Protein AF-A0AAU2MHF4-F1 (afdb_monomer_lite)

Foldseek 3Di:
DDDPDPDDDDPDFQWDAWDADPVRQKMKTKGLADPPDDDHHVGNRVQKIWIWIAGPVPRDIDTFDMAGHDDPPQFFNWYADPVRFWIWTWHADPVPRDIDIDITGDDDPPPPD

Secondary structure (DSSP, 8-state):
--------PPSPP-EEEEEE-TTSSEEEEEESB-TTS--BTTBT-TTEEEEEEEETTT--EEEEEEEE--STT-----EE-TTSSEEEEEEE-TTT--EEEEEEEPPP-----

Structure (mmCIF, N/CA/C/O backbone):
data_AF-A0AAU2MHF4-F1
#
_entry.id   AF-A0AAU2MHF4-F1
#
loop_
_atom_site.group_PDB
_atom_site.id
_atom_site.type_symbol
_atom_site.label_atom_id
_atom_site.label_alt_id
_atom_site.label_comp_id
_atom_site.label_asym_id
_atom_site.label_entity_id
_atom_site.label_seq_id
_atom_site.pdbx_PDB_ins_code
_atom_site.Cartn_x
_atom_site.Cartn_y
_atom_site.Cartn_z
_atom_site.occupancy
_atom_site.B_iso_or_equiv
_atom_site.auth_seq_id
_atom_site.auth_comp_id
_atom_site.auth_asym_id
_atom_site.auth_atom_id
_atom_site.pdbx_PDB_model_num
ATOM 1 N N . MET A 1 1 ? -30.461 14.039 1.805 1.00 40.91 1 MET A N 1
ATOM 2 C CA . MET A 1 1 ? -29.172 13.888 2.509 1.00 40.91 1 MET A CA 1
ATOM 3 C C . MET A 1 1 ? -28.192 14.809 1.807 1.00 40.91 1 MET A C 1
ATOM 5 O O . MET A 1 1 ? -27.867 14.553 0.657 1.00 40.91 1 MET A O 1
ATOM 9 N N . THR A 1 2 ? -27.852 15.943 2.414 1.00 45.88 2 THR A N 1
ATOM 10 C CA . THR A 1 2 ? -27.056 16.998 1.768 1.00 45.88 2 THR A CA 1
ATOM 11 C C . THR A 1 2 ? -25.727 17.078 2.500 1.00 45.88 2 THR A C 1
ATOM 13 O O . THR A 1 2 ? -25.697 17.377 3.689 1.00 45.88 2 THR A O 1
ATOM 16 N N . TRP A 1 3 ? -24.639 16.736 1.815 1.00 45.78 3 TRP A N 1
ATOM 17 C CA . TRP A 1 3 ? -23.293 16.787 2.374 1.00 45.78 3 TRP A CA 1
ATOM 18 C C . TRP A 1 3 ? -22.798 18.238 2.307 1.00 45.78 3 TRP A C 1
ATOM 20 O O . TRP A 1 3 ? -22.541 18.758 1.225 1.00 45.78 3 TRP A O 1
ATOM 30 N N . THR A 1 4 ? -22.756 18.927 3.449 1.00 61.34 4 THR A N 1
ATOM 31 C CA . THR A 1 4 ? -22.432 20.366 3.548 1.00 61.34 4 THR A CA 1
ATOM 32 C C . THR A 1 4 ? -21.004 20.645 4.025 1.00 61.34 4 THR A C 1
ATOM 34 O O . THR A 1 4 ? -20.606 21.802 4.146 1.00 61.34 4 THR A O 1
ATOM 37 N N . GLY A 1 5 ? -20.201 19.612 4.277 1.00 47.19 5 GLY A N 1
ATOM 38 C CA . GLY A 1 5 ? -18.844 19.764 4.795 1.00 47.19 5 GLY A CA 1
ATOM 39 C C . GLY A 1 5 ? -17.815 19.930 3.686 1.00 47.19 5 GLY A C 1
ATOM 40 O O . GLY A 1 5 ? -17.230 18.951 3.250 1.00 47.19 5 GLY A O 1
ATOM 41 N N . ARG A 1 6 ? -17.525 21.154 3.238 1.00 52.25 6 ARG A N 1
ATOM 42 C CA . ARG A 1 6 ? -16.357 21.374 2.371 1.00 52.25 6 ARG A CA 1
ATOM 43 C C . ARG A 1 6 ? -15.092 21.237 3.223 1.00 52.25 6 ARG A C 1
ATOM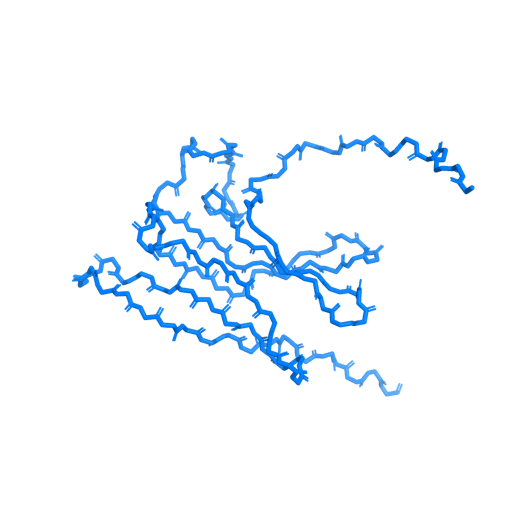 45 O O . ARG A 1 6 ? -14.696 22.177 3.903 1.00 52.25 6 ARG A O 1
ATOM 52 N N . VAL A 1 7 ? -14.481 20.055 3.220 1.00 6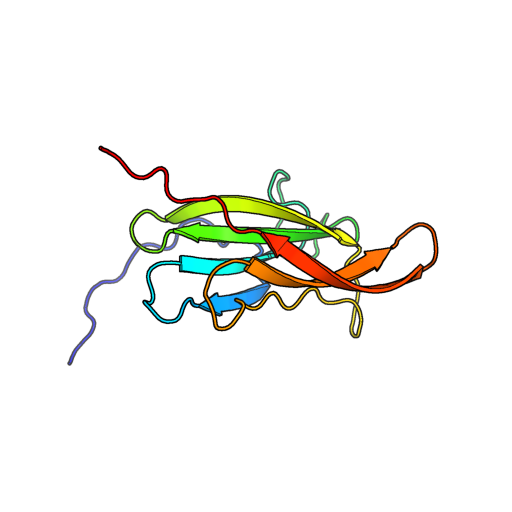0.41 7 VAL A N 1
ATOM 53 C CA . VAL A 1 7 ? -13.167 19.855 3.841 1.00 60.41 7 VAL A CA 1
ATOM 54 C C . VAL A 1 7 ? -12.128 20.486 2.921 1.00 60.41 7 VAL A C 1
ATOM 56 O O . VAL A 1 7 ? -12.094 20.190 1.725 1.00 60.41 7 VAL A O 1
ATOM 59 N N . GLN A 1 8 ? -11.304 21.388 3.452 1.00 43.47 8 GLN A N 1
ATOM 60 C CA . GLN A 1 8 ? -10.180 21.923 2.696 1.00 43.47 8 GLN A CA 1
ATOM 61 C C . GLN A 1 8 ? -9.202 20.779 2.434 1.00 43.47 8 GLN A C 1
ATOM 63 O O . GLN A 1 8 ? -8.587 20.256 3.362 1.00 43.47 8 GLN A O 1
ATOM 68 N N . ALA A 1 9 ? -9.098 20.359 1.173 1.00 54.97 9 ALA A N 1
ATOM 69 C CA . ALA A 1 9 ? -8.155 19.327 0.786 1.00 54.97 9 ALA A CA 1
ATOM 70 C C . ALA A 1 9 ? -6.737 19.820 1.099 1.00 54.97 9 ALA A C 1
ATOM 72 O O . ALA A 1 9 ? -6.314 20.878 0.625 1.00 54.97 9 ALA A O 1
ATOM 73 N N . GLY A 1 10 ? -6.005 19.049 1.904 1.00 57.59 10 GLY A N 1
ATOM 74 C CA . GLY A 1 10 ? -4.559 19.195 2.000 1.00 57.59 10 GLY A CA 1
ATOM 75 C C . GLY A 1 10 ? -3.903 18.991 0.626 1.00 57.59 10 GLY A C 1
ATOM 76 O O . GLY A 1 10 ? -4.572 18.623 -0.344 1.00 57.59 10 GLY A O 1
ATOM 77 N N . PRO A 1 11 ? -2.586 19.216 0.503 1.00 64.31 11 PRO A N 1
ATOM 78 C CA . PRO A 1 11 ? -1.885 18.963 -0.751 1.00 64.31 11 PRO A CA 1
ATOM 79 C C . PRO A 1 11 ? -2.189 17.547 -1.260 1.00 64.31 11 PRO A C 1
ATOM 81 O O . PRO A 1 11 ? -1.963 16.576 -0.538 1.00 64.31 11 PRO A O 1
ATOM 84 N N . ALA A 1 12 ? -2.685 17.452 -2.502 1.00 65.69 12 ALA A N 1
ATOM 85 C CA . ALA A 1 12 ? -3.032 16.178 -3.130 1.00 65.69 12 ALA A CA 1
ATOM 86 C C . ALA A 1 12 ? -1.848 15.208 -3.036 1.00 65.69 12 ALA A C 1
ATOM 88 O O . ALA A 1 12 ? -0.723 15.579 -3.391 1.00 65.69 12 ALA A O 1
ATOM 89 N N . ARG A 1 13 ? -2.109 14.017 -2.495 1.00 75.88 13 ARG A N 1
ATOM 90 C CA . ARG A 1 13 ? -1.136 12.933 -2.348 1.00 75.88 13 ARG A CA 1
ATOM 91 C C . ARG A 1 13 ? -1.092 12.114 -3.641 1.00 75.88 13 ARG A C 1
ATOM 93 O O . ARG A 1 13 ? -2.095 12.090 -4.353 1.00 75.88 13 ARG A O 1
ATOM 100 N N . PRO A 1 14 ? 0.034 11.461 -3.957 1.00 82.31 14 PRO A N 1
ATOM 101 C CA . PRO A 1 14 ? 0.205 10.706 -5.197 1.00 82.31 14 PRO A CA 1
ATOM 102 C C . PRO A 1 14 ? -0.555 9.362 -5.221 1.00 82.31 14 PRO A C 1
ATOM 104 O O . PRO A 1 14 ? -0.131 8.450 -5.923 1.00 82.31 14 PRO A O 1
ATOM 107 N N . ASP A 1 15 ? -1.649 9.218 -4.469 1.00 89.50 15 ASP A N 1
ATOM 108 C CA . ASP A 1 15 ? -2.448 7.987 -4.391 1.00 89.50 15 ASP A CA 1
ATOM 109 C C . ASP A 1 15 ? -3.138 7.721 -5.740 1.00 89.50 15 ASP A C 1
ATOM 111 O O . ASP A 1 15 ? -3.672 8.653 -6.351 1.00 89.50 15 ASP A O 1
ATOM 115 N N . ARG A 1 16 ? -3.123 6.472 -6.223 1.00 87.94 16 ARG A N 1
ATOM 116 C CA . ARG A 1 16 ? -3.603 6.136 -7.575 1.00 87.94 16 ARG A CA 1
ATOM 117 C C . ARG A 1 16 ? -4.813 5.213 -7.573 1.00 87.94 16 ARG A C 1
ATOM 119 O O . ARG A 1 16 ? -5.855 5.574 -8.117 1.00 87.94 16 ARG A O 1
ATOM 126 N N . HIS A 1 17 ? -4.671 4.040 -6.979 1.00 94.44 17 HIS A N 1
ATOM 127 C CA . HIS A 1 17 ? -5.730 3.068 -6.764 1.00 94.44 17 HIS A CA 1
ATOM 128 C C . HIS A 1 17 ? -5.948 2.903 -5.268 1.00 94.44 17 HIS A C 1
ATOM 130 O O . HIS A 1 17 ? -5.060 3.157 -4.451 1.00 94.44 17 HIS A O 1
ATOM 136 N N . CYS A 1 18 ? -7.149 2.473 -4.908 1.00 96.88 18 CYS A N 1
ATOM 137 C CA . CYS A 1 18 ? -7.476 2.182 -3.530 1.00 96.88 18 CYS A CA 1
ATOM 138 C C . CYS A 1 18 ? -8.405 0.981 -3.411 1.00 96.88 18 CYS A C 1
ATOM 140 O O . CYS A 1 18 ? -9.167 0.669 -4.328 1.00 96.88 18 CYS A O 1
ATOM 142 N N . ASP A 1 19 ? -8.352 0.366 -2.238 1.00 98.50 19 ASP A N 1
ATOM 143 C CA . ASP A 1 19 ? -9.375 -0.528 -1.717 1.00 98.50 19 ASP A CA 1
ATOM 144 C C . ASP A 1 19 ? -9.711 -0.110 -0.277 1.00 98.50 19 ASP A C 1
ATOM 146 O O . ASP A 1 19 ? -8.910 0.540 0.404 1.00 98.50 19 ASP A O 1
ATOM 150 N N . ILE A 1 20 ? -10.913 -0.441 0.185 1.00 98.25 20 ILE A N 1
ATOM 151 C CA . ILE A 1 20 ? -11.430 -0.049 1.500 1.00 98.25 20 ILE A CA 1
ATOM 152 C C . ILE A 1 20 ? -11.788 -1.316 2.274 1.00 98.25 20 ILE A C 1
ATOM 154 O O . ILE A 1 20 ? -12.433 -2.221 1.747 1.00 98.25 20 ILE A O 1
ATOM 158 N N . SER A 1 21 ? -11.383 -1.384 3.543 1.00 97.50 21 SER A N 1
ATOM 159 C CA . SER A 1 21 ? -11.699 -2.522 4.404 1.00 97.50 21 SER A CA 1
ATOM 160 C C . SER A 1 21 ? -13.213 -2.690 4.553 1.00 97.50 21 SER A C 1
ATOM 162 O O . SER A 1 21 ? -13.980 -1.729 4.491 1.00 97.50 21 SER A O 1
ATOM 164 N N . ARG A 1 22 ? -13.671 -3.923 4.803 1.00 96.00 22 ARG A N 1
ATOM 165 C CA . ARG A 1 22 ? -15.109 -4.241 4.924 1.00 96.00 22 ARG A CA 1
ATOM 166 C C . ARG A 1 22 ? -15.841 -3.386 5.967 1.00 96.00 22 ARG A C 1
ATOM 168 O O . ARG A 1 22 ? -17.023 -3.107 5.802 1.00 96.00 22 ARG A O 1
ATOM 175 N N . ASP A 1 23 ? -15.157 -3.009 7.042 1.00 94.88 23 ASP A N 1
ATOM 176 C CA . ASP A 1 23 ? -15.690 -2.166 8.117 1.00 94.88 23 ASP A CA 1
ATOM 177 C C . ASP A 1 23 ? -15.521 -0.656 7.863 1.00 94.88 23 ASP A C 1
ATOM 179 O O . ASP A 1 23 ? -15.944 0.155 8.686 1.00 94.88 23 ASP A O 1
ATOM 183 N N . GLY A 1 24 ? -14.896 -0.271 6.747 1.00 96.06 24 GLY A N 1
ATOM 184 C CA . GLY A 1 24 ? -14.649 1.114 6.354 1.00 96.06 24 GLY A CA 1
ATOM 185 C C . GLY A 1 24 ? -13.620 1.856 7.209 1.00 96.06 24 GLY A C 1
ATOM 186 O O . GLY A 1 24 ? -13.434 3.056 7.015 1.00 96.06 24 GLY A O 1
ATOM 187 N N . ARG A 1 25 ? -12.957 1.187 8.162 1.00 95.81 25 ARG A N 1
ATOM 188 C CA . ARG A 1 25 ? -12.010 1.835 9.087 1.00 95.81 25 ARG A CA 1
ATOM 189 C C . ARG A 1 25 ? -10.639 2.068 8.475 1.00 95.81 25 ARG A C 1
ATOM 191 O O . ARG A 1 25 ? -9.894 2.920 8.955 1.00 95.81 25 ARG A O 1
ATOM 198 N N . ARG A 1 26 ? -10.297 1.317 7.431 1.00 97.25 26 ARG A N 1
ATOM 199 C CA . ARG A 1 26 ? -8.996 1.371 6.772 1.00 97.25 26 ARG A CA 1
ATOM 200 C C . ARG A 1 26 ? -9.177 1.477 5.265 1.00 97.25 26 ARG A C 1
ATOM 202 O O . ARG A 1 26 ? -10.087 0.880 4.696 1.00 97.25 26 ARG A O 1
ATOM 209 N N . ALA A 1 27 ? -8.270 2.187 4.615 1.00 98.06 27 ALA A N 1
ATOM 210 C CA . ALA A 1 27 ? -8.048 2.070 3.182 1.00 98.06 27 ALA A CA 1
ATOM 211 C C . ALA A 1 27 ? -6.628 1.570 2.934 1.00 98.06 27 ALA A C 1
ATOM 213 O O . ALA A 1 27 ? -5.737 1.770 3.759 1.00 98.06 27 ALA A O 1
ATOM 214 N N . VAL A 1 28 ? -6.411 0.925 1.799 1.00 98.38 28 VAL A N 1
ATOM 215 C CA . VAL A 1 28 ? -5.073 0.687 1.269 1.00 98.38 28 VAL A CA 1
ATOM 216 C C . VAL A 1 28 ? -4.969 1.359 -0.085 1.00 98.38 28 VAL A C 1
ATOM 218 O O . VAL A 1 28 ? -5.926 1.349 -0.856 1.00 98.38 28 VAL A O 1
ATOM 221 N N . VAL A 1 29 ? -3.828 1.981 -0.351 1.00 97.12 29 VAL A N 1
ATOM 222 C CA . VAL A 1 29 ? -3.557 2.678 -1.609 1.00 97.12 29 VAL A CA 1
ATOM 223 C C . VAL A 1 29 ? -2.209 2.266 -2.171 1.00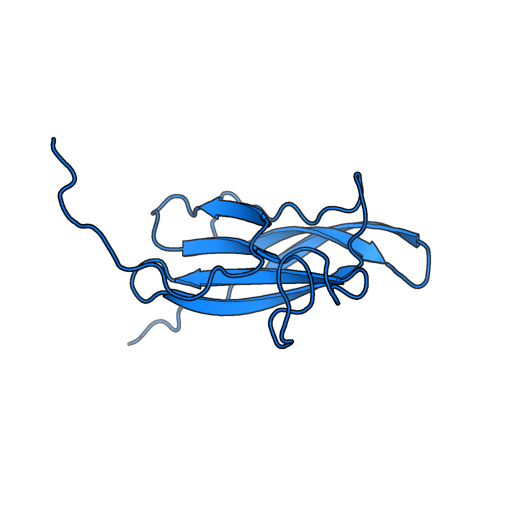 97.12 29 VAL A C 1
ATOM 225 O O . VAL A 1 29 ? -1.324 1.858 -1.416 1.00 97.12 29 VAL A O 1
ATOM 228 N N . ASP A 1 30 ? -2.055 2.398 -3.485 1.00 95.19 30 ASP A N 1
ATOM 229 C CA . ASP A 1 30 ? -0.747 2.466 -4.129 1.00 95.19 30 ASP A CA 1
ATOM 230 C C . ASP A 1 30 ? -0.399 3.914 -4.496 1.00 95.19 30 ASP A C 1
ATOM 232 O O . ASP A 1 30 ? -1.270 4.743 -4.788 1.00 95.19 30 ASP A O 1
ATOM 236 N N . THR A 1 31 ? 0.889 4.240 -4.447 1.00 92.75 31 THR A N 1
ATOM 237 C CA . THR A 1 31 ? 1.388 5.595 -4.709 1.00 92.75 31 THR A CA 1
ATOM 238 C C . THR A 1 31 ? 2.048 5.711 -6.080 1.00 92.75 31 THR A C 1
ATOM 240 O O . THR A 1 31 ? 2.607 4.759 -6.620 1.00 92.75 31 THR A O 1
ATOM 243 N N . THR A 1 32 ? 2.026 6.907 -6.655 1.00 87.81 32 THR A N 1
ATOM 244 C CA . THR A 1 32 ? 2.881 7.287 -7.784 1.00 87.81 32 THR A CA 1
ATOM 245 C C . THR A 1 32 ? 4.204 7.818 -7.231 1.00 87.81 32 THR A C 1
ATOM 247 O O . THR A 1 32 ? 4.324 8.996 -6.910 1.00 87.81 32 THR A O 1
ATOM 250 N N . GLY A 1 33 ? 5.173 6.914 -7.051 1.00 87.75 33 GLY A N 1
ATOM 251 C CA . GLY A 1 33 ? 6.474 7.191 -6.439 1.00 87.75 33 GLY A CA 1
ATOM 252 C C . GLY A 1 33 ? 6.598 6.773 -4.969 1.00 87.75 33 GLY A C 1
ATOM 253 O O . GLY A 1 33 ? 5.616 6.336 -4.364 1.00 87.75 33 GLY A O 1
ATOM 254 N N . PRO A 1 34 ? 7.799 6.910 -4.378 1.00 89.12 34 PRO A N 1
ATOM 255 C CA . PRO A 1 34 ? 8.045 6.615 -2.967 1.00 89.12 34 PRO A CA 1
ATOM 256 C C . PRO A 1 34 ? 7.167 7.463 -2.029 1.00 89.12 34 PRO A C 1
ATOM 258 O O . PRO A 1 34 ? 7.085 8.681 -2.174 1.00 89.12 34 PRO A O 1
ATOM 261 N N . PHE A 1 35 ? 6.541 6.834 -1.034 1.00 86.81 35 PHE A N 1
ATOM 262 C CA . PHE A 1 35 ? 5.695 7.473 -0.018 1.00 86.81 35 PHE A CA 1
ATOM 263 C C . PHE A 1 35 ? 6.450 8.511 0.828 1.00 86.81 35 PHE A C 1
ATOM 265 O O . PHE A 1 35 ? 5.863 9.490 1.290 1.00 86.81 35 PHE A O 1
ATOM 272 N N . ASP A 1 36 ? 7.746 8.289 1.032 1.00 87.50 36 ASP A N 1
ATOM 273 C CA . ASP A 1 36 ? 8.652 9.105 1.839 1.00 87.50 36 ASP A CA 1
ATOM 274 C C . ASP A 1 36 ? 9.420 10.165 1.030 1.00 87.50 36 ASP A C 1
ATOM 276 O O . ASP A 1 36 ? 10.231 10.898 1.598 1.00 87.50 36 ASP A O 1
ATOM 280 N N . ALA A 1 37 ? 9.150 10.290 -0.274 1.00 82.69 37 ALA A N 1
ATOM 281 C CA . ALA A 1 37 ? 9.773 11.282 -1.143 1.00 82.69 37 ALA A CA 1
ATOM 282 C C . ALA A 1 37 ? 8.782 12.382 -1.570 1.00 82.69 37 ALA A C 1
ATOM 284 O O . ALA A 1 37 ? 7.579 12.138 -1.711 1.00 82.69 37 ALA A O 1
ATOM 285 N N . PRO A 1 38 ? 9.259 13.620 -1.800 1.00 73.44 38 PRO A N 1
ATOM 286 C CA . PRO A 1 38 ? 8.450 14.627 -2.468 1.00 73.44 38 PRO A CA 1
ATOM 287 C C . PRO A 1 38 ? 8.143 14.182 -3.904 1.00 73.44 38 PRO A C 1
ATOM 289 O O . PRO A 1 38 ? 9.004 13.651 -4.594 1.00 73.44 38 PRO A O 1
ATOM 292 N N . GLY A 1 39 ? 6.920 14.436 -4.363 1.00 68.69 39 GLY A N 1
ATOM 293 C CA . GLY A 1 39 ? 6.490 14.094 -5.716 1.00 68.69 39 GLY A CA 1
ATOM 294 C C . GLY A 1 39 ? 5.002 14.365 -5.919 1.00 68.69 39 GLY A C 1
ATOM 295 O O . GLY A 1 39 ? 4.234 14.491 -4.957 1.00 68.69 39 GLY A O 1
ATOM 296 N N . ARG A 1 40 ? 4.585 14.505 -7.180 1.00 67.44 40 ARG A N 1
ATOM 297 C CA . ARG A 1 40 ? 3.173 14.601 -7.578 1.00 67.44 40 ARG A CA 1
ATOM 298 C C . ARG A 1 40 ? 2.963 13.835 -8.878 1.00 67.44 40 ARG A C 1
ATOM 300 O O . ARG A 1 40 ? 3.542 14.174 -9.907 1.00 67.44 40 ARG A O 1
ATOM 307 N N . GLY A 1 41 ? 2.085 12.837 -8.851 1.00 71.00 41 GLY A N 1
ATOM 308 C CA . GLY A 1 41 ? 1.918 11.961 -10.008 1.00 71.00 41 GLY A CA 1
ATOM 309 C C . GLY A 1 41 ? 3.234 11.252 -10.343 1.00 71.00 41 GLY A C 1
ATOM 310 O O . GLY A 1 41 ? 4.030 10.957 -9.464 1.00 71.00 41 GLY A O 1
ATOM 311 N N . TRP A 1 42 ? 3.494 11.013 -11.626 1.00 70.38 42 TRP A N 1
ATOM 312 C CA . TRP A 1 42 ? 4.692 10.288 -12.076 1.00 70.38 42 TRP A CA 1
ATOM 313 C C . TRP A 1 42 ? 5.993 11.096 -12.058 1.00 70.38 42 TRP A C 1
ATOM 315 O O . TRP A 1 42 ? 7.048 10.564 -12.403 1.00 70.38 42 TRP A O 1
ATOM 325 N N . GLN A 1 43 ? 5.930 12.374 -11.686 1.00 70.38 43 GLN A N 1
ATOM 326 C CA . GLN A 1 43 ? 7.116 13.213 -11.547 1.00 70.38 43 GLN A CA 1
ATOM 327 C C . GLN A 1 43 ? 7.962 12.662 -10.397 1.00 70.38 43 GLN A C 1
ATOM 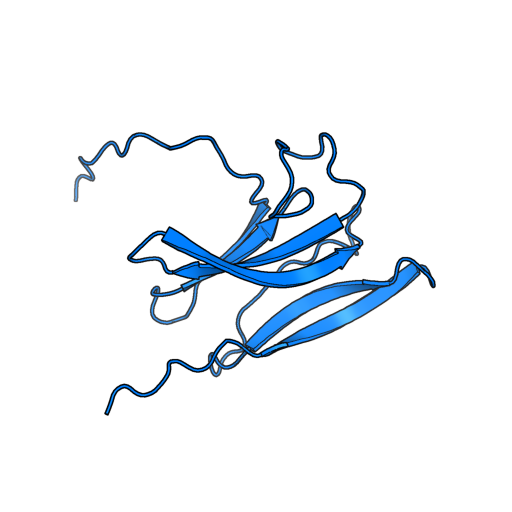329 O O . GLN A 1 43 ? 7.458 12.518 -9.286 1.00 70.38 43 GLN A O 1
ATOM 334 N N . ASP A 1 44 ? 9.214 12.309 -10.694 1.00 68.69 44 ASP A N 1
ATOM 335 C CA . ASP A 1 44 ? 10.177 11.726 -9.748 1.00 68.69 44 ASP A CA 1
ATOM 336 C C . ASP A 1 44 ? 9.747 10.383 -9.126 1.00 68.69 44 ASP A C 1
ATOM 338 O O . ASP A 1 44 ? 10.290 9.949 -8.113 1.00 68.69 44 ASP A O 1
ATOM 342 N N . ALA A 1 45 ? 8.812 9.666 -9.762 1.00 75.06 45 ALA A N 1
ATOM 343 C CA . ALA A 1 45 ? 8.289 8.409 -9.226 1.00 75.06 45 ALA A CA 1
ATOM 344 C C . ALA A 1 45 ? 9.308 7.253 -9.218 1.00 75.06 45 ALA A C 1
ATOM 346 O O . ALA A 1 45 ? 9.075 6.238 -8.569 1.00 75.06 45 ALA A O 1
ATOM 347 N N . GLY A 1 46 ? 10.418 7.372 -9.956 1.00 80.38 46 GLY A N 1
ATOM 348 C CA . GLY A 1 46 ? 11.51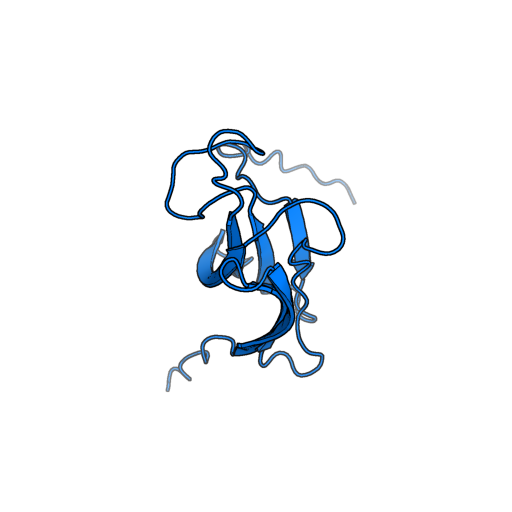6 6.399 -9.928 1.00 80.38 46 GLY A CA 1
ATOM 349 C C . GLY A 1 46 ? 11.132 4.969 -10.329 1.00 80.38 46 GLY A C 1
ATOM 350 O O . GLY A 1 46 ? 11.858 4.050 -9.975 1.00 80.38 46 GLY A O 1
ATOM 351 N N . GLN A 1 47 ? 10.005 4.783 -11.034 1.00 87.31 47 GLN A N 1
ATOM 352 C CA . GLN A 1 47 ? 9.389 3.472 -11.311 1.00 87.31 47 GLN A CA 1
ATOM 353 C C . GLN A 1 47 ? 9.106 2.659 -10.040 1.00 87.31 47 GLN A C 1
ATOM 355 O O . GLN A 1 47 ? 9.227 1.439 -10.011 1.00 87.31 47 GLN A O 1
ATOM 360 N N . VAL A 1 48 ? 8.730 3.349 -8.967 1.00 90.50 48 VAL A N 1
ATOM 361 C CA . VAL A 1 48 ? 8.417 2.752 -7.672 1.00 90.50 48 VAL A CA 1
ATOM 362 C C . VAL A 1 48 ? 6.998 3.119 -7.266 1.00 90.50 48 VAL A C 1
ATOM 364 O O . VAL A 1 48 ? 6.498 4.209 -7.551 1.00 90.50 48 VAL A O 1
ATOM 367 N N . SER A 1 49 ? 6.356 2.195 -6.564 1.00 93.12 49 SER A N 1
ATOM 368 C CA . SER A 1 49 ? 5.100 2.427 -5.874 1.00 93.12 49 SER A CA 1
ATOM 369 C C . SER A 1 49 ? 5.145 1.789 -4.493 1.00 93.12 49 SER A C 1
ATOM 371 O O . SER A 1 49 ? 5.666 0.682 -4.324 1.00 93.12 49 SER A O 1
ATOM 373 N N . ASP A 1 50 ? 4.588 2.488 -3.512 1.00 94.88 50 ASP A N 1
ATOM 374 C CA . ASP A 1 50 ? 4.421 1.971 -2.165 1.00 94.88 50 ASP A CA 1
ATOM 375 C C . ASP A 1 50 ? 2.971 1.572 -1.928 1.00 94.88 50 ASP A C 1
ATOM 377 O O . ASP A 1 50 ? 2.039 2.274 -2.317 1.00 94.88 50 ASP A O 1
ATOM 381 N N . VAL A 1 51 ? 2.794 0.453 -1.231 1.00 97.38 51 VAL A N 1
ATOM 382 C CA . VAL A 1 51 ? 1.514 0.026 -0.671 1.00 97.38 51 VAL A CA 1
ATOM 383 C C . VAL A 1 51 ? 1.392 0.638 0.716 1.00 97.38 51 VAL A C 1
ATOM 385 O O . VAL A 1 51 ? 2.222 0.375 1.591 1.00 97.38 51 VAL A O 1
ATOM 388 N N . VAL A 1 52 ? 0.359 1.449 0.931 1.00 97.12 52 VAL A N 1
ATOM 389 C CA . VAL A 1 52 ? 0.201 2.246 2.153 1.00 97.12 52 VAL A CA 1
ATOM 390 C C . VAL A 1 52 ? -1.159 1.986 2.782 1.00 97.12 52 VAL A C 1
ATOM 392 O O . VAL A 1 52 ? -2.190 2.156 2.134 1.00 97.12 52 VAL A O 1
ATOM 395 N N . LEU A 1 53 ? -1.161 1.613 4.061 1.00 97.88 53 LEU A N 1
ATOM 396 C CA . LEU A 1 53 ? -2.367 1.547 4.880 1.00 97.88 53 LEU A CA 1
ATOM 397 C C . LEU A 1 53 ? -2.737 2.950 5.359 1.00 97.88 53 LEU A C 1
ATOM 399 O O . LEU A 1 53 ? -1.866 3.703 5.789 1.00 97.88 53 LEU A O 1
ATOM 403 N N . VAL A 1 54 ? -4.020 3.279 5.324 1.00 96.56 54 VAL A N 1
ATOM 404 C CA . VAL A 1 54 ? -4.569 4.552 5.786 1.00 96.56 54 VAL A CA 1
ATOM 405 C C . VAL A 1 54 ? -5.641 4.272 6.829 1.00 96.56 54 VAL A C 1
ATOM 407 O O . VAL A 1 54 ? -6.613 3.573 6.549 1.00 96.56 54 VAL A O 1
ATOM 410 N N . ASP A 1 55 ? -5.474 4.829 8.023 1.00 95.50 55 ASP A N 1
ATOM 411 C CA . ASP A 1 55 ? -6.528 4.896 9.030 1.00 95.50 55 ASP A CA 1
ATOM 412 C C . ASP A 1 55 ? -7.545 5.965 8.612 1.00 95.50 55 ASP A C 1
ATOM 414 O O . ASP A 1 55 ? -7.201 7.134 8.423 1.00 95.50 55 ASP A O 1
ATOM 418 N N . MET A 1 56 ? -8.805 5.571 8.441 1.00 94.06 56 MET A N 1
ATOM 419 C CA . MET A 1 56 ? -9.834 6.454 7.886 1.00 94.06 56 MET A CA 1
ATOM 420 C C . MET A 1 56 ? -10.389 7.454 8.906 1.00 94.06 56 MET A C 1
ATOM 422 O O . MET A 1 56 ? -11.006 8.441 8.508 1.00 94.06 56 MET A O 1
ATOM 426 N N . ALA A 1 57 ? -10.183 7.225 10.205 1.00 92.81 57 ALA A N 1
ATOM 427 C CA . ALA A 1 57 ? -10.645 8.131 11.254 1.00 92.81 57 ALA A CA 1
ATOM 428 C C . ALA A 1 57 ? -9.677 9.305 11.460 1.00 92.81 57 ALA A C 1
ATOM 430 O O . ALA A 1 57 ? -10.099 10.433 11.707 1.00 92.81 57 ALA A O 1
ATOM 431 N N . THR A 1 58 ? -8.377 9.037 11.354 1.00 92.81 58 THR A N 1
ATOM 432 C CA . THR A 1 58 ? -7.295 9.975 11.683 1.00 92.81 58 THR A CA 1
ATOM 433 C C . THR A 1 58 ? -6.533 10.463 10.455 1.00 92.81 58 THR A C 1
ATOM 435 O O . THR A 1 58 ? -5.869 11.497 10.510 1.00 92.81 58 THR A O 1
ATOM 438 N N . GLY A 1 59 ? -6.599 9.722 9.347 1.00 91.81 59 GLY A N 1
ATOM 439 C CA . GLY A 1 59 ? -5.740 9.925 8.186 1.00 91.81 59 GLY A CA 1
ATOM 440 C C . GLY A 1 59 ? -4.293 9.476 8.409 1.00 91.81 59 GLY A C 1
ATOM 441 O O . GLY A 1 59 ? -3.446 9.788 7.570 1.00 91.81 59 GLY A O 1
ATOM 442 N N . ALA A 1 60 ? -3.985 8.784 9.515 1.00 93.25 60 ALA A N 1
ATOM 443 C CA . ALA A 1 60 ? -2.659 8.227 9.766 1.00 93.25 60 ALA A CA 1
ATOM 444 C C . ALA A 1 60 ? -2.297 7.195 8.691 1.00 93.25 60 ALA A C 1
ATOM 446 O O . ALA A 1 60 ? -3.160 6.484 8.178 1.00 93.25 60 ALA A O 1
ATOM 447 N N . ARG A 1 61 ? -1.014 7.131 8.321 1.00 94.06 61 ARG A N 1
ATOM 448 C CA . ARG A 1 61 ? -0.542 6.326 7.190 1.00 94.06 61 ARG A CA 1
ATOM 449 C C . ARG A 1 61 ? 0.622 5.444 7.600 1.00 94.06 61 ARG A C 1
ATOM 451 O O . ARG A 1 61 ? 1.554 5.917 8.247 1.00 94.06 61 ARG A O 1
ATOM 458 N N . THR A 1 62 ? 0.582 4.190 7.177 1.00 95.56 62 THR A N 1
ATOM 459 C CA . THR A 1 62 ? 1.605 3.192 7.487 1.00 95.56 62 THR A CA 1
ATOM 460 C C . THR A 1 62 ? 2.095 2.558 6.188 1.00 95.56 62 THR A C 1
ATOM 462 O O . THR A 1 62 ? 1.298 1.910 5.505 1.00 95.56 62 THR A O 1
ATOM 465 N N . PRO A 1 63 ? 3.375 2.728 5.810 1.00 96.06 63 PRO A N 1
ATOM 466 C CA . PRO A 1 63 ? 3.930 2.010 4.669 1.00 96.06 63 PRO A CA 1
ATOM 467 C C . PRO A 1 63 ? 3.951 0.508 4.976 1.00 96.06 63 PRO A C 1
ATOM 469 O O . PRO A 1 63 ? 4.386 0.096 6.051 1.00 96.06 63 PRO A O 1
ATOM 472 N N . LEU A 1 64 ? 3.461 -0.303 4.041 1.00 97.50 64 LEU A N 1
ATOM 473 C CA . LEU A 1 64 ? 3.417 -1.761 4.168 1.00 97.50 64 LEU A CA 1
ATOM 474 C C . LEU A 1 64 ? 4.474 -2.435 3.293 1.00 97.50 64 LEU A C 1
ATOM 476 O O . LEU A 1 64 ? 5.156 -3.352 3.741 1.00 97.50 64 LEU A O 1
ATOM 480 N N . ALA A 1 65 ? 4.599 -1.995 2.041 1.00 96.56 65 ALA A N 1
ATOM 481 C CA . ALA A 1 65 ? 5.527 -2.571 1.076 1.00 96.56 65 ALA A CA 1
ATOM 482 C C . ALA A 1 65 ? 5.958 -1.534 0.036 1.00 96.56 65 ALA A C 1
ATOM 484 O O . ALA A 1 65 ? 5.243 -0.562 -0.205 1.00 96.56 65 ALA A O 1
ATOM 485 N N . ARG A 1 66 ? 7.097 -1.797 -0.607 1.00 94.88 66 ARG A N 1
ATOM 486 C CA . ARG A 1 66 ? 7.615 -1.070 -1.767 1.00 94.88 66 ARG A CA 1
ATOM 487 C C . ARG A 1 66 ? 7.805 -2.047 -2.920 1.00 94.88 66 ARG A C 1
ATOM 489 O O . ARG A 1 66 ? 8.310 -3.147 -2.706 1.00 94.88 66 ARG A O 1
ATOM 496 N N . THR A 1 67 ? 7.419 -1.654 -4.127 1.00 94.31 67 THR A N 1
ATOM 497 C CA . THR A 1 67 ? 7.573 -2.472 -5.336 1.00 94.31 67 THR A CA 1
ATOM 498 C C . THR A 1 67 ? 7.956 -1.617 -6.535 1.00 94.31 67 THR A C 1
ATOM 500 O O . THR A 1 67 ? 7.656 -0.422 -6.575 1.00 94.31 67 THR A O 1
ATOM 503 N N . GLU A 1 68 ? 8.590 -2.235 -7.530 1.00 92.25 68 GLU A N 1
ATOM 504 C CA . GLU A 1 68 ? 8.684 -1.627 -8.852 1.00 92.25 68 GLU A CA 1
ATOM 505 C C . GLU A 1 68 ? 7.271 -1.475 -9.434 1.00 92.25 68 GLU A C 1
ATOM 507 O O . GLU A 1 68 ? 6.414 -2.350 -9.255 1.00 92.25 68 GLU A O 1
ATOM 512 N N . ALA A 1 69 ? 7.032 -0.353 -10.105 1.00 88.12 69 ALA A N 1
ATOM 513 C CA . ALA A 1 69 ? 5.785 -0.039 -10.774 1.00 88.12 69 ALA A CA 1
ATOM 514 C C . ALA A 1 69 ? 6.056 0.690 -12.096 1.00 88.12 69 ALA A C 1
ATOM 516 O O . ALA A 1 69 ? 6.750 1.704 -12.145 1.00 88.12 69 ALA A O 1
ATOM 517 N N . ASP A 1 70 ? 5.435 0.187 -13.157 1.00 83.56 70 ASP A N 1
ATOM 518 C CA . ASP A 1 70 ? 5.409 0.786 -14.497 1.00 83.56 70 ASP A CA 1
ATOM 519 C C . ASP A 1 70 ? 3.943 0.806 -14.977 1.00 83.56 70 ASP A C 1
ATOM 521 O O . ASP A 1 70 ? 3.035 0.963 -14.166 1.00 83.56 70 ASP A O 1
ATOM 525 N N . ARG A 1 71 ? 3.671 0.645 -16.272 1.00 82.50 71 ARG A N 1
ATOM 526 C CA . ARG A 1 71 ? 2.361 0.363 -16.860 1.00 82.50 71 ARG A CA 1
ATOM 527 C C . ARG A 1 71 ? 1.861 -1.044 -16.528 1.00 82.50 71 ARG A C 1
ATOM 529 O O . ARG A 1 71 ? 2.608 -1.930 -16.107 1.00 82.50 71 ARG A O 1
ATOM 536 N N . HIS A 1 72 ? 0.579 -1.281 -16.805 1.00 77.88 72 HIS A N 1
ATOM 537 C CA . HIS A 1 72 ? 0.006 -2.626 -16.787 1.00 77.88 72 HIS A CA 1
ATOM 538 C C . HIS A 1 72 ? 0.885 -3.631 -17.552 1.00 77.88 72 HIS A C 1
ATOM 540 O O . HIS A 1 72 ? 1.322 -3.324 -18.664 1.00 77.88 72 HIS A O 1
ATOM 546 N N . PRO A 1 73 ? 1.116 -4.833 -16.990 1.00 83.94 73 PRO A N 1
ATOM 547 C CA . PRO A 1 73 ? 0.456 -5.403 -15.807 1.00 83.94 73 PRO A CA 1
ATOM 548 C C . PRO A 1 73 ? 1.115 -5.090 -14.441 1.00 83.94 73 PRO A C 1
ATOM 550 O O . PRO A 1 73 ? 0.667 -5.635 -13.441 1.00 83.94 73 PRO A O 1
ATOM 553 N N . ARG A 1 74 ? 2.128 -4.215 -14.350 1.00 85.50 74 ARG A N 1
ATOM 554 C CA . ARG A 1 74 ? 2.929 -3.989 -13.121 1.00 85.50 74 ARG A CA 1
ATOM 555 C C . ARG A 1 74 ? 2.332 -3.002 -12.105 1.00 85.50 74 ARG A C 1
ATOM 557 O O . ARG A 1 74 ? 3.040 -2.530 -11.225 1.00 85.50 74 ARG A O 1
ATOM 564 N N . HIS A 1 75 ? 1.057 -2.632 -12.221 1.00 90.06 75 HIS A N 1
ATOM 565 C CA . HIS A 1 75 ? 0.443 -1.749 -11.222 1.00 90.06 75 HIS A CA 1
ATOM 566 C C . HIS A 1 75 ? 0.126 -2.533 -9.944 1.00 90.06 75 HIS A C 1
ATOM 568 O O . HIS A 1 75 ? -0.542 -3.562 -10.073 1.00 90.06 75 HIS A O 1
ATOM 574 N N . PRO A 1 76 ? 0.487 -2.049 -8.741 1.00 94.50 76 PRO A N 1
ATOM 575 C CA . PRO A 1 76 ? 0.303 -2.816 -7.511 1.00 94.50 76 PRO A CA 1
ATOM 576 C C . PRO A 1 76 ? -1.142 -3.198 -7.198 1.00 94.50 76 PRO A C 1
ATOM 578 O O . PRO A 1 76 ? -1.361 -4.317 -6.755 1.00 94.50 76 PRO A O 1
ATOM 581 N N . HIS A 1 77 ? -2.123 -2.325 -7.456 1.00 96.38 77 HIS A N 1
ATOM 582 C CA . HIS A 1 77 ? -3.556 -2.622 -7.257 1.00 96.38 77 HIS A CA 1
ATOM 583 C C . HIS A 1 77 ? -3.844 -3.323 -5.913 1.00 96.38 77 HIS A C 1
ATOM 585 O O . HIS A 1 77 ? -4.314 -4.466 -5.897 1.00 96.38 77 HIS A O 1
ATOM 591 N N . PRO A 1 78 ? -3.505 -2.682 -4.783 1.00 98.12 78 PRO A N 1
ATOM 592 C CA . PRO A 1 78 ? -3.594 -3.335 -3.495 1.00 98.12 78 PRO A CA 1
ATOM 593 C C . PRO A 1 78 ? -5.052 -3.592 -3.120 1.00 98.12 78 PRO A C 1
ATOM 595 O O . PRO A 1 78 ? -5.906 -2.725 -3.294 1.00 98.12 78 PRO A O 1
ATOM 598 N N . VAL A 1 79 ? -5.315 -4.775 -2.572 1.00 98.62 79 VAL A N 1
ATOM 599 C CA . VAL A 1 79 ? -6.640 -5.186 -2.093 1.00 98.62 79 VAL A CA 1
ATOM 600 C C . VAL A 1 79 ? -6.532 -5.892 -0.750 1.00 98.62 79 VAL A C 1
ATOM 602 O O . VAL A 1 79 ? -5.575 -6.629 -0.500 1.00 98.62 79 VAL A O 1
ATOM 605 N N . PHE A 1 80 ? -7.514 -5.697 0.125 1.00 98.69 80 PHE A N 1
ATOM 606 C CA . PHE A 1 80 ? -7.574 -6.418 1.394 1.00 98.69 80 PHE A CA 1
ATOM 607 C C . PHE A 1 80 ? -7.915 -7.896 1.175 1.00 98.69 80 PHE A C 1
ATOM 609 O O . PHE A 1 80 ? -8.733 -8.257 0.325 1.00 98.69 80 PHE A O 1
ATOM 616 N N . THR A 1 81 ? -7.336 -8.782 1.986 1.00 98.06 81 THR A N 1
ATOM 617 C CA . THR A 1 81 ? -7.810 -10.167 2.050 1.00 98.06 81 THR A CA 1
ATOM 618 C C . THR A 1 81 ? -9.208 -10.229 2.686 1.00 98.06 81 THR A C 1
ATOM 620 O O . THR A 1 81 ? -9.524 -9.414 3.556 1.00 98.06 81 THR A O 1
ATOM 623 N N . PRO A 1 82 ? -10.068 -11.202 2.318 1.00 96.50 82 PRO A N 1
ATOM 624 C CA . PRO A 1 82 ? -11.440 -11.283 2.840 1.00 96.50 82 PRO A CA 1
ATOM 625 C C . PRO A 1 82 ? -11.559 -11.435 4.364 1.00 96.50 82 PRO A C 1
ATOM 627 O O . PRO A 1 82 ? -12.595 -11.088 4.933 1.00 96.50 82 PRO A O 1
ATOM 630 N N . ASP A 1 83 ? -10.523 -11.981 5.003 1.00 95.31 83 ASP A N 1
ATOM 631 C CA . ASP A 1 83 ? -10.394 -12.138 6.456 1.00 95.31 83 ASP A CA 1
ATOM 632 C C . ASP A 1 83 ? -9.827 -10.885 7.154 1.00 95.31 83 ASP A C 1
ATOM 634 O O . ASP A 1 83 ? -9.748 -10.851 8.379 1.00 95.31 83 ASP A O 1
ATOM 638 N N . GLY A 1 84 ? -9.429 -9.860 6.394 1.00 95.12 84 GLY A N 1
ATOM 639 C CA . GLY A 1 84 ? -8.888 -8.605 6.911 1.00 95.12 84 GLY A CA 1
ATOM 640 C C . GLY A 1 84 ? -7.490 -8.709 7.524 1.00 95.12 84 GLY A C 1
ATOM 641 O O . GLY A 1 84 ? -7.087 -7.797 8.241 1.00 95.12 84 GLY A O 1
ATOM 642 N N . THR A 1 85 ? -6.743 -9.793 7.284 1.00 96.50 85 THR A N 1
ATOM 643 C CA . THR A 1 85 ? -5.431 -10.009 7.925 1.00 96.50 85 THR A CA 1
ATOM 644 C C . THR A 1 85 ? -4.241 -9.513 7.106 1.00 96.50 85 THR A C 1
ATOM 646 O O . THR A 1 85 ? -3.133 -9.396 7.635 1.00 96.50 85 THR A O 1
ATOM 649 N N . ALA A 1 86 ? -4.431 -9.239 5.816 1.00 98.31 86 ALA A N 1
ATOM 650 C CA . ALA A 1 86 ? -3.360 -8.854 4.908 1.00 98.31 86 ALA A CA 1
ATOM 651 C C . ALA A 1 86 ? -3.863 -8.020 3.726 1.00 98.31 86 ALA A C 1
ATOM 653 O O . ALA A 1 86 ? -5.063 -7.840 3.519 1.00 98.31 86 ALA A O 1
ATOM 654 N N . VAL A 1 87 ? -2.904 -7.551 2.933 1.00 98.69 87 VAL A N 1
ATOM 655 C CA . VAL A 1 87 ? -3.108 -6.948 1.618 1.00 98.69 87 VAL A CA 1
ATOM 656 C C . VAL A 1 87 ? -2.422 -7.811 0.562 1.00 98.69 87 VAL A C 1
ATOM 658 O O . VAL A 1 87 ? -1.302 -8.283 0.775 1.00 98.69 87 VAL A O 1
ATOM 661 N N . LEU A 1 88 ? -3.094 -8.010 -0.569 1.00 98.56 88 LEU A N 1
ATOM 662 C CA . LEU A 1 88 ? -2.526 -8.574 -1.792 1.00 98.56 88 LEU A CA 1
ATOM 663 C C . LEU A 1 88 ? -2.216 -7.449 -2.774 1.00 98.56 88 LEU A C 1
ATOM 665 O O . LEU A 1 88 ? -2.978 -6.490 -2.849 1.00 98.56 88 LEU A O 1
ATOM 669 N N . TYR A 1 89 ? -1.122 -7.565 -3.521 1.00 97.81 89 TYR A N 1
ATOM 670 C CA . TYR A 1 89 ? -0.733 -6.586 -4.537 1.00 97.81 89 TYR A CA 1
ATOM 671 C C . TYR A 1 89 ? 0.128 -7.238 -5.626 1.00 97.81 89 TYR A C 1
ATOM 673 O O . TYR A 1 89 ? 0.772 -8.261 -5.387 1.00 97.81 89 TYR A O 1
ATOM 681 N N . ASN A 1 90 ? 0.163 -6.646 -6.818 1.00 96.06 90 ASN A N 1
ATOM 682 C CA . ASN A 1 90 ? 1.111 -7.032 -7.859 1.00 96.06 90 ASN A CA 1
ATOM 683 C C . ASN A 1 90 ? 2.501 -6.495 -7.506 1.00 96.06 90 ASN A C 1
ATOM 685 O O . ASN A 1 90 ? 2.684 -5.296 -7.297 1.00 96.06 90 ASN A O 1
ATOM 689 N N . HIS A 1 91 ? 3.480 -7.386 -7.474 1.00 95.00 91 HIS A N 1
ATOM 690 C CA . HIS A 1 91 ? 4.879 -7.079 -7.243 1.00 95.00 91 HIS A CA 1
ATOM 691 C C . HIS A 1 91 ? 5.658 -7.194 -8.551 1.00 95.00 91 HIS A C 1
ATOM 693 O O . HIS A 1 91 ? 5.537 -8.201 -9.249 1.00 95.00 91 HIS A O 1
ATOM 699 N N . GLY A 1 92 ? 6.448 -6.170 -8.863 1.00 92.44 92 GLY A N 1
ATOM 700 C CA . GLY A 1 92 ? 7.471 -6.199 -9.900 1.00 92.44 92 GLY A CA 1
ATOM 701 C C . GLY A 1 92 ? 8.843 -6.358 -9.256 1.00 92.44 92 GLY A C 1
ATOM 702 O O . GLY A 1 92 ? 9.188 -5.576 -8.364 1.00 92.44 92 GLY A O 1
ATOM 703 N N . ASP A 1 93 ? 9.603 -7.358 -9.698 1.00 86.50 93 ASP A N 1
ATOM 704 C CA . ASP A 1 93 ? 11.006 -7.512 -9.320 1.00 86.50 93 ASP A CA 1
ATOM 705 C C . ASP A 1 93 ? 11.890 -6.773 -10.340 1.00 86.50 93 ASP A C 1
ATOM 707 O O . ASP A 1 93 ? 11.983 -7.210 -11.492 1.00 86.50 93 ASP A O 1
ATOM 711 N N . PRO A 1 94 ? 12.578 -5.690 -9.940 1.00 78.50 94 PRO A N 1
ATOM 712 C CA . PRO A 1 94 ? 13.390 -4.892 -10.856 1.00 78.50 94 PRO A CA 1
ATOM 713 C C . PRO A 1 94 ? 14.656 -5.615 -11.329 1.00 78.50 94 PRO A C 1
ATOM 715 O O . PRO A 1 94 ? 15.262 -5.220 -12.323 1.00 78.50 94 PRO A O 1
ATOM 718 N N . SER A 1 95 ? 15.093 -6.661 -10.622 1.00 84.56 95 SER A N 1
ATOM 719 C CA . SER A 1 95 ? 16.308 -7.402 -10.970 1.00 84.56 95 SER A CA 1
ATOM 720 C C . SER A 1 95 ? 16.072 -8.440 -12.066 1.00 84.56 95 SER A C 1
ATOM 722 O O . SER A 1 95 ? 16.970 -8.718 -12.861 1.00 84.56 95 SER A O 1
ATOM 724 N N . THR A 1 96 ? 14.859 -8.985 -12.131 1.00 87.00 96 THR A N 1
ATOM 725 C CA . THR A 1 96 ? 14.480 -10.058 -13.062 1.00 87.00 96 THR A CA 1
ATOM 726 C C . THR A 1 96 ? 13.454 -9.605 -14.097 1.00 87.00 96 THR A C 1
ATOM 728 O O . THR A 1 96 ? 13.316 -10.221 -15.153 1.00 87.00 96 THR A O 1
ATOM 731 N N . GLY A 1 97 ? 12.728 -8.522 -13.819 1.00 84.06 97 GLY A N 1
ATOM 732 C CA . GLY A 1 97 ? 11.580 -8.089 -14.596 1.00 84.06 97 GLY A CA 1
ATOM 733 C C . GLY A 1 97 ? 10.348 -8.976 -14.394 1.00 84.06 97 GLY A C 1
ATOM 734 O O . GLY A 1 97 ? 9.378 -8.805 -15.134 1.00 84.06 97 GLY A O 1
ATOM 735 N N . GLU A 1 98 ? 10.341 -9.893 -13.427 1.00 88.75 98 GLU A N 1
ATOM 736 C CA . GLU A 1 98 ? 9.190 -10.754 -13.153 1.00 88.75 98 GLU A CA 1
ATOM 737 C C . GLU A 1 98 ? 8.034 -9.993 -12.489 1.00 88.75 98 GLU A C 1
ATOM 739 O O . GLU A 1 98 ? 8.214 -8.936 -11.880 1.00 88.75 98 GLU A O 1
ATOM 744 N N . VAL A 1 99 ? 6.822 -10.541 -12.636 1.00 90.88 99 VAL A N 1
ATOM 745 C CA . VAL A 1 99 ? 5.604 -10.032 -11.995 1.00 90.88 99 VAL A CA 1
ATOM 746 C C . VAL A 1 99 ? 4.940 -11.163 -11.223 1.00 90.88 99 VAL A C 1
ATOM 748 O O . VAL A 1 99 ? 4.657 -12.218 -11.790 1.00 90.88 99 VAL A O 1
ATOM 751 N N . ALA A 1 100 ? 4.653 -10.929 -9.946 1.00 93.75 100 ALA A N 1
ATOM 752 C CA . ALA A 1 100 ? 3.992 -11.882 -9.061 1.00 93.75 100 ALA A CA 1
ATOM 753 C C . ALA A 1 100 ? 2.873 -11.212 -8.254 1.00 93.75 100 ALA A C 1
ATOM 755 O O . ALA A 1 100 ? 2.801 -9.990 -8.167 1.00 93.75 100 ALA A O 1
ATOM 756 N N . VAL A 1 101 ? 2.014 -12.012 -7.620 1.00 96.50 101 VAL A N 1
ATOM 757 C CA . VAL A 1 101 ? 1.110 -11.520 -6.571 1.00 96.50 101 VAL A CA 1
ATOM 758 C C . VAL A 1 101 ? 1.795 -11.720 -5.227 1.00 96.50 101 VAL A C 1
ATOM 760 O O . VAL A 1 101 ? 2.091 -12.849 -4.836 1.00 96.50 101 VAL A O 1
ATOM 763 N N . ALA A 1 102 ? 2.037 -10.627 -4.516 1.00 96.94 102 ALA A N 1
ATOM 764 C CA . ALA A 1 102 ? 2.623 -10.627 -3.187 1.00 96.94 102 ALA A CA 1
ATOM 765 C C . ALA A 1 102 ? 1.552 -10.406 -2.111 1.00 96.94 102 ALA A C 1
ATOM 767 O O . ALA A 1 102 ? 0.480 -9.854 -2.363 1.00 96.94 102 ALA A O 1
ATOM 768 N N . ARG A 1 103 ? 1.864 -10.839 -0.885 1.00 98.00 103 ARG A N 1
ATOM 769 C CA . ARG A 1 103 ? 1.030 -10.662 0.308 1.00 98.00 103 ARG A CA 1
ATOM 770 C C . ARG A 1 103 ? 1.830 -9.946 1.386 1.00 98.00 103 ARG A C 1
ATOM 772 O O . ARG A 1 103 ? 2.904 -10.416 1.751 1.00 98.00 103 ARG A O 1
ATOM 779 N N . VAL A 1 104 ? 1.273 -8.882 1.957 1.00 98.25 104 VAL A N 1
ATOM 780 C CA . VAL A 1 104 ? 1.829 -8.204 3.135 1.00 98.25 104 VAL A CA 1
ATOM 781 C C . VAL A 1 104 ? 0.838 -8.278 4.306 1.00 98.25 104 VAL A C 1
ATOM 783 O O . VAL A 1 104 ? -0.314 -7.87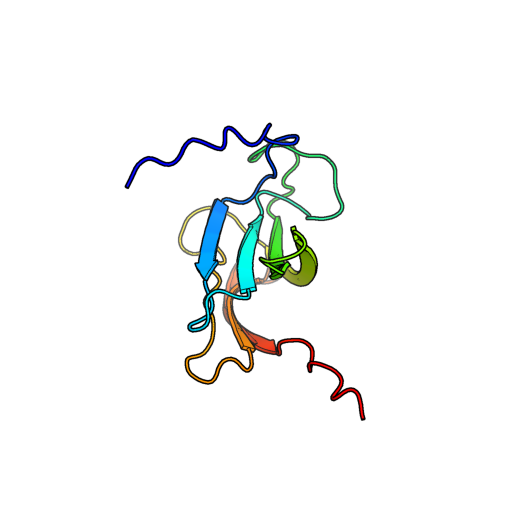1 4.148 1.00 98.25 104 VAL A O 1
ATOM 786 N N . PRO A 1 105 ? 1.220 -8.844 5.468 1.00 98.00 105 PRO A N 1
ATOM 787 C CA . PRO A 1 105 ? 0.364 -8.854 6.654 1.00 98.00 105 PRO A CA 1
ATOM 788 C C . PRO A 1 105 ? 0.049 -7.437 7.136 1.00 98.00 105 PRO A C 1
ATOM 790 O O . PRO A 1 105 ? 0.918 -6.567 7.113 1.00 98.00 105 PRO A O 1
ATOM 793 N N . LEU A 1 106 ? -1.173 -7.217 7.622 1.00 96.38 106 LEU A N 1
ATOM 794 C CA . LEU A 1 106 ? -1.494 -5.969 8.306 1.00 96.38 106 LEU A CA 1
ATOM 795 C C . LEU A 1 106 ? -0.859 -5.946 9.705 1.00 96.38 106 LEU A C 1
ATOM 797 O O . LEU A 1 106 ? -0.747 -7.003 10.340 1.00 96.38 106 LEU A O 1
ATOM 801 N N . PRO A 1 107 ? -0.488 -4.758 10.217 1.00 91.50 107 PRO A N 1
ATOM 802 C CA . PRO A 1 107 ? -0.125 -4.602 11.617 1.00 91.50 107 PRO A CA 1
ATOM 803 C C . PRO A 1 107 ? -1.247 -5.153 12.499 1.00 91.50 107 PRO A C 1
ATOM 805 O O . PRO A 1 107 ? -2.431 -4.890 12.251 1.00 91.50 107 PRO A O 1
ATOM 808 N N . ARG A 1 108 ? -0.880 -5.938 13.517 1.00 81.50 108 ARG A N 1
ATOM 809 C CA . ARG A 1 108 ? -1.844 -6.322 14.547 1.00 81.50 108 ARG A CA 1
ATOM 810 C C . ARG A 1 108 ? -2.278 -5.045 15.252 1.00 81.50 108 ARG A C 1
ATOM 812 O O . ARG A 1 108 ? -1.440 -4.217 15.586 1.00 81.50 108 ARG A O 1
ATOM 819 N N . GLU A 1 109 ? -3.580 -4.889 15.451 1.00 70.62 109 GLU A N 1
ATOM 820 C CA . GLU A 1 109 ? -4.056 -3.945 16.456 1.00 70.62 109 GLU A CA 1
ATOM 821 C C . GLU A 1 109 ? -3.547 -4.515 17.774 1.00 70.62 109 GLU A C 1
ATOM 823 O O . GLU A 1 109 ? -3.945 -5.624 18.152 1.00 70.62 109 GLU A O 1
ATOM 828 N N . ASP A 1 110 ? -2.598 -3.835 18.414 1.00 57.44 110 ASP A N 1
ATOM 829 C CA . ASP A 1 110 ? -2.215 -4.203 19.766 1.00 57.44 110 ASP A CA 1
ATOM 830 C C . ASP A 1 110 ? -3.510 -4.235 20.571 1.00 57.44 110 ASP A C 1
ATOM 832 O O . ASP A 1 110 ? -4.246 -3.248 20.647 1.00 57.44 110 ASP A O 1
ATOM 836 N N . SER A 1 111 ? -3.854 -5.421 21.073 1.00 44.53 111 SER A N 1
ATOM 837 C CA . SER A 1 111 ? -5.015 -5.590 21.931 1.00 44.53 111 SER A CA 1
ATOM 838 C C . SER A 1 111 ? -4.691 -4.816 23.195 1.00 44.53 111 SER A C 1
ATOM 840 O O . SER A 1 111 ? -3.961 -5.308 24.052 1.00 44.53 111 SER A O 1
ATOM 842 N N . SER A 1 112 ? -5.137 -3.565 23.251 1.00 40.75 112 SER A N 1
ATOM 843 C CA . SER A 1 112 ? -5.047 -2.776 24.466 1.00 40.75 112 SER A CA 1
ATOM 844 C C . SER A 1 112 ? -5.758 -3.589 25.558 1.00 40.75 112 SER A C 1
ATOM 846 O O . SER A 1 112 ? -6.904 -3.988 25.321 1.00 40.75 112 SER A O 1
ATOM 848 N N . PRO A 1 113 ? -5.075 -3.938 26.666 1.00 44.00 113 PRO A N 1
ATOM 849 C CA . PRO A 1 113 ? -5.675 -4.717 27.745 1.00 44.00 113 PRO A CA 1
ATOM 850 C C . PRO A 1 113 ? -6.859 -3.989 28.389 1.00 44.00 113 PRO A C 1
ATOM 852 O O . PRO A 1 113 ? -6.885 -2.735 28.347 1.00 44.00 113 PRO A O 1
#

pLDDT: mean 85.05, std 15.94, range [40.75, 98.69]

Radius of gyration: 15.2 Å; chains: 1; bounding box: 46×34×45 Å

Sequence (113 aa):
MTWTGRVQAGPARPDRHCDISRDGRRAVVDTTGPFDAPGRGWQDAGQVSDVVLVDMATGARTPLARTEADRHPRHPHPVFTPDGTAVLYNHGDPSTGEVAVARVPLPREDSSP